Protein AF-J3ESL2-F1 (afdb_monomer_lite)

Sequence (65 aa):
MTPSQQTALELITQGCDKDGTITHDAAVDLLTDGGFEQPESEDLLEQLLLKGYVYESTTGLRLTP

Radius of gyration: 10.35 Å; chains: 1; bounding box: 26×20×27 Å

pLDDT: mean 92.93, std 4.85, range [69.75, 97.25]

Structure (mmCIF, N/CA/C/O backbone):
data_AF-J3ESL2-F1
#
_entry.id   AF-J3ESL2-F1
#
loop_
_atom_site.group_PDB
_atom_site.id
_atom_site.type_symbol
_atom_site.label_atom_id
_atom_site.label_alt_id
_atom_site.label_comp_id
_atom_site.label_asym_id
_atom_site.label_entity_id
_atom_site.label_seq_id
_atom_site.pdbx_PDB_ins_code
_atom_site.Cartn_x
_atom_site.Cartn_y
_atom_site.Cartn_z
_atom_site.occupancy
_atom_site.B_iso_or_equiv
_atom_site.auth_seq_id
_atom_site.auth_comp_id
_atom_site.auth_asym_id
_atom_site.auth_atom_id
_atom_site.pdbx_PDB_model_num
ATOM 1 N N . MET A 1 1 ? 1.169 13.169 4.459 1.00 85.38 1 MET A N 1
ATOM 2 C CA . MET A 1 1 ? 0.862 11.739 4.622 1.00 85.38 1 MET A CA 1
ATOM 3 C C . MET A 1 1 ? 0.297 11.533 6.020 1.00 85.38 1 MET A C 1
ATOM 5 O O . MET A 1 1 ? 0.827 12.138 6.947 1.00 85.38 1 MET A O 1
ATOM 9 N N . THR A 1 2 ? -0.811 10.806 6.165 1.00 94.00 2 THR A N 1
ATOM 10 C CA . THR A 1 2 ? -1.377 10.425 7.474 1.00 94.00 2 THR A CA 1
ATOM 11 C C . THR A 1 2 ? -0.601 9.238 8.063 1.00 94.00 2 THR A C 1
ATOM 13 O O . THR A 1 2 ? 0.120 8.576 7.314 1.00 94.00 2 THR A O 1
ATOM 16 N N . PRO A 1 3 ? -0.737 8.932 9.369 1.00 95.31 3 PRO A N 1
ATOM 17 C CA . PRO A 1 3 ? -0.102 7.754 9.959 1.00 95.31 3 PRO A CA 1
ATOM 18 C C . PRO A 1 3 ? -0.471 6.456 9.227 1.00 95.31 3 PRO A C 1
ATOM 20 O O . PRO A 1 3 ? 0.423 5.712 8.848 1.00 95.31 3 PRO A O 1
ATOM 23 N N . SER A 1 4 ? -1.756 6.243 8.917 1.00 94.06 4 SER A N 1
ATOM 24 C CA . SER A 1 4 ? -2.211 5.058 8.176 1.00 94.06 4 SER A CA 1
ATOM 25 C C . SER A 1 4 ? -1.629 4.986 6.764 1.00 94.06 4 SER A C 1
ATOM 27 O O . SER A 1 4 ? -1.205 3.922 6.338 1.00 94.06 4 SER A O 1
ATOM 29 N N . GLN A 1 5 ? -1.526 6.118 6.055 1.00 95.19 5 GLN A N 1
ATOM 30 C CA . GLN A 1 5 ? -0.884 6.158 4.733 1.00 95.19 5 GLN A CA 1
ATOM 31 C C . GLN A 1 5 ? 0.608 5.823 4.813 1.00 95.19 5 GLN A C 1
ATOM 33 O O . GLN A 1 5 ? 1.128 5.163 3.921 1.00 95.19 5 GLN A O 1
ATOM 38 N N . GLN A 1 6 ? 1.299 6.278 5.864 1.00 96.06 6 GLN A N 1
ATOM 39 C CA . GLN A 1 6 ? 2.707 5.946 6.063 1.00 96.06 6 GLN A CA 1
ATOM 40 C C . GLN A 1 6 ? 2.874 4.447 6.305 1.00 96.06 6 GLN A C 1
ATOM 42 O O . GLN A 1 6 ? 3.648 3.809 5.603 1.00 96.06 6 GLN A O 1
ATOM 47 N N . THR A 1 7 ? 2.101 3.883 7.235 1.00 96.31 7 THR A N 1
ATOM 48 C CA . THR A 1 7 ? 2.124 2.445 7.522 1.00 96.31 7 THR A CA 1
ATOM 49 C C . THR A 1 7 ? 1.785 1.623 6.281 1.00 96.31 7 THR A C 1
ATOM 51 O O . THR A 1 7 ? 2.493 0.669 5.978 1.00 96.31 7 THR A O 1
ATOM 54 N N . ALA A 1 8 ? 0.765 2.024 5.519 1.00 95.75 8 ALA A N 1
ATOM 55 C CA . ALA A 1 8 ? 0.399 1.366 4.272 1.00 95.75 8 ALA A CA 1
ATOM 56 C C . ALA A 1 8 ? 1.544 1.386 3.247 1.00 95.75 8 ALA A C 1
ATOM 58 O O . ALA A 1 8 ? 1.884 0.355 2.670 1.00 95.75 8 ALA A O 1
ATOM 59 N N . LEU A 1 9 ? 2.188 2.541 3.060 1.00 94.94 9 LEU A N 1
ATOM 60 C CA . LEU A 1 9 ? 3.322 2.672 2.149 1.00 94.94 9 LEU A CA 1
ATOM 61 C C . LEU A 1 9 ? 4.524 1.828 2.598 1.00 94.94 9 LEU A C 1
ATOM 63 O O . LEU A 1 9 ? 5.181 1.213 1.760 1.00 94.94 9 LEU A O 1
ATOM 67 N N . GLU A 1 10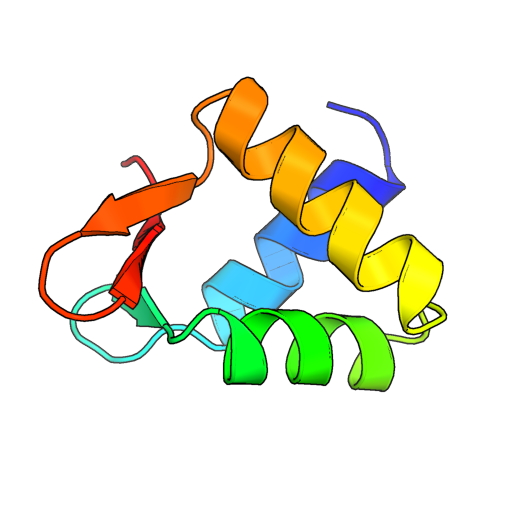 ? 4.807 1.770 3.901 1.00 95.19 10 GLU A N 1
ATOM 68 C CA . GLU A 1 10 ? 5.872 0.930 4.462 1.00 95.19 10 GLU A CA 1
ATOM 69 C C . GLU A 1 10 ? 5.602 -0.562 4.218 1.00 95.19 10 GLU A C 1
ATOM 71 O O . GLU A 1 10 ? 6.500 -1.268 3.757 1.00 95.19 10 GLU A O 1
ATOM 76 N N . LEU A 1 11 ? 4.370 -1.030 4.447 1.00 95.75 11 LEU A N 1
ATOM 77 C CA . LEU A 1 11 ? 3.966 -2.417 4.186 1.00 95.75 11 LEU A CA 1
ATOM 78 C C . LEU A 1 11 ? 4.094 -2.778 2.702 1.00 95.75 11 LEU A C 1
ATOM 80 O O . LEU A 1 11 ? 4.704 -3.791 2.358 1.00 95.75 11 LEU A O 1
ATOM 84 N N . ILE A 1 12 ? 3.594 -1.915 1.814 1.00 94.06 12 ILE A N 1
ATOM 85 C CA . ILE A 1 12 ? 3.717 -2.100 0.363 1.00 94.06 12 ILE A CA 1
ATOM 86 C C . ILE A 1 12 ? 5.195 -2.122 -0.052 1.00 94.06 12 ILE A C 1
ATOM 88 O O . ILE A 1 12 ? 5.602 -2.961 -0.851 1.00 94.06 12 ILE A O 1
ATOM 92 N N . THR A 1 13 ? 6.023 -1.254 0.535 1.00 92.94 13 THR A N 1
ATOM 93 C CA . THR A 1 13 ? 7.469 -1.212 0.264 1.00 92.94 13 THR A CA 1
ATOM 94 C C . THR A 1 13 ? 8.178 -2.500 0.662 1.00 92.94 13 THR A C 1
ATOM 96 O O . THR A 1 13 ? 9.067 -2.958 -0.054 1.00 92.94 13 THR A O 1
ATOM 99 N N . GLN A 1 14 ? 7.781 -3.102 1.781 1.00 91.88 14 GLN A N 1
ATOM 100 C CA . GLN A 1 14 ? 8.337 -4.371 2.248 1.00 91.88 14 GLN A CA 1
ATOM 101 C C . GLN A 1 14 ? 7.884 -5.569 1.407 1.00 91.88 14 GLN A C 1
ATOM 103 O O . GLN A 1 14 ? 8.632 -6.539 1.287 1.00 91.88 14 GLN A O 1
ATOM 108 N N . GLY A 1 15 ? 6.676 -5.505 0.845 1.00 89.75 15 GLY A N 1
ATOM 109 C CA . GLY A 1 15 ? 6.111 -6.567 0.017 1.00 89.75 15 GLY A CA 1
ATOM 110 C C . GLY A 1 15 ? 6.422 -6.467 -1.475 1.00 89.75 15 GLY A C 1
ATOM 111 O O . GLY A 1 15 ? 6.118 -7.404 -2.213 1.00 89.75 15 GLY A O 1
ATOM 112 N N . CYS A 1 16 ? 7.034 -5.371 -1.928 1.00 90.19 16 CYS A N 1
ATOM 113 C CA . CYS A 1 16 ? 7.510 -5.252 -3.300 1.00 90.19 16 CYS A CA 1
ATOM 114 C C . CYS A 1 16 ? 8.562 -6.320 -3.631 1.00 90.19 16 CYS A C 1
ATOM 116 O O . CYS A 1 16 ? 9.429 -6.670 -2.825 1.00 90.19 16 CYS A O 1
ATOM 118 N N . ASP A 1 17 ? 8.519 -6.799 -4.869 1.00 88.00 17 ASP A N 1
ATOM 119 C CA . ASP A 1 17 ? 9.553 -7.668 -5.414 1.00 88.00 17 ASP A CA 1
ATOM 120 C C . ASP A 1 17 ? 10.884 -6.923 -5.641 1.00 88.00 17 ASP A C 1
ATOM 122 O O . ASP A 1 17 ? 11.023 -5.718 -5.415 1.00 88.00 17 ASP A O 1
ATOM 126 N N . LYS A 1 18 ? 11.912 -7.659 -6.085 1.00 81.56 18 LYS A N 1
ATOM 127 C CA . LYS A 1 18 ? 13.270 -7.121 -6.308 1.00 81.56 18 LYS A CA 1
ATOM 128 C C . LYS A 1 18 ? 13.314 -5.965 -7.308 1.00 81.56 18 LYS A C 1
ATOM 130 O O . LYS A 1 18 ? 14.272 -5.195 -7.285 1.00 81.56 18 LY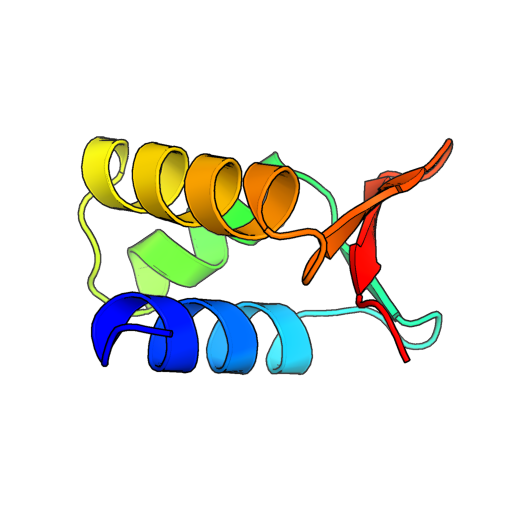S A O 1
ATOM 135 N N . ASP A 1 19 ? 12.300 -5.851 -8.157 1.00 82.81 19 ASP A N 1
ATOM 136 C CA . ASP A 1 19 ? 12.159 -4.811 -9.170 1.00 82.81 19 ASP A CA 1
ATOM 137 C C . ASP A 1 19 ? 11.304 -3.626 -8.679 1.00 82.81 19 ASP A C 1
ATOM 139 O O . ASP A 1 19 ? 11.002 -2.709 -9.457 1.00 82.81 19 ASP A O 1
ATOM 143 N N . GLY A 1 20 ? 10.926 -3.629 -7.394 1.00 85.81 20 GLY A N 1
ATOM 144 C CA . GLY A 1 20 ? 10.114 -2.594 -6.760 1.00 85.81 20 GLY A CA 1
ATOM 145 C C . GLY A 1 20 ? 8.669 -2.591 -7.254 1.00 85.81 20 GLY A C 1
ATOM 146 O O . GLY A 1 20 ? 8.061 -1.519 -7.325 1.00 85.81 20 GLY A O 1
ATOM 147 N N . THR A 1 21 ? 8.163 -3.752 -7.675 1.00 91.19 21 THR A N 1
ATOM 148 C CA . THR A 1 21 ? 6.819 -3.914 -8.232 1.00 91.19 21 THR A CA 1
ATOM 149 C C . THR A 1 21 ? 5.953 -4.747 -7.289 1.00 91.19 21 THR A C 1
ATOM 151 O O . THR A 1 21 ? 6.447 -5.544 -6.493 1.00 91.19 21 THR A O 1
ATOM 154 N N . ILE A 1 22 ? 4.644 -4.529 -7.342 1.00 93.88 22 ILE A N 1
ATOM 155 C CA . ILE A 1 22 ? 3.645 -5.339 -6.648 1.00 93.88 22 ILE A CA 1
ATOM 156 C C . ILE A 1 22 ? 2.315 -5.271 -7.398 1.00 93.88 22 ILE A C 1
ATOM 158 O O . ILE A 1 22 ? 1.972 -4.245 -7.971 1.00 93.88 22 ILE A O 1
ATOM 162 N N . THR A 1 23 ? 1.525 -6.338 -7.434 1.00 94.31 23 THR A N 1
ATOM 163 C CA . THR A 1 23 ? 0.170 -6.265 -8.012 1.00 94.31 23 THR A CA 1
ATOM 164 C C . THR A 1 23 ? -0.793 -5.539 -7.074 1.00 94.31 23 THR A C 1
ATOM 166 O O . THR A 1 23 ? -0.626 -5.615 -5.863 1.00 94.31 23 THR A O 1
ATOM 169 N N . HIS A 1 24 ? -1.846 -4.914 -7.607 1.00 93.56 24 HIS A N 1
ATOM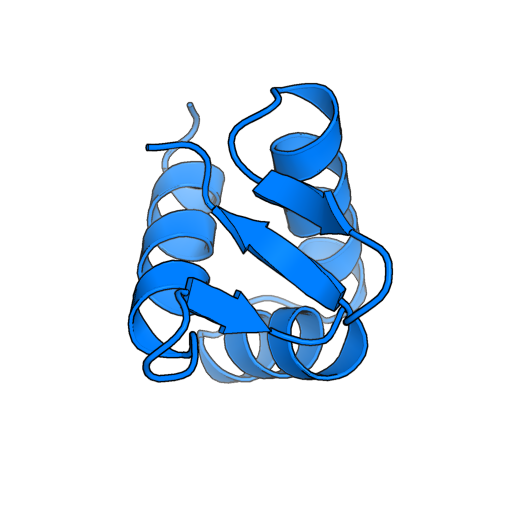 170 C CA . HIS A 1 24 ? -2.886 -4.280 -6.785 1.00 93.56 24 HIS A CA 1
ATOM 171 C C . HIS A 1 24 ? -3.488 -5.241 -5.750 1.00 93.56 24 HIS A C 1
ATOM 173 O O . HIS A 1 24 ? -3.591 -4.894 -4.583 1.00 93.56 24 HIS A O 1
ATOM 179 N N . ASP A 1 25 ? -3.826 -6.460 -6.172 1.00 94.38 25 ASP A N 1
ATOM 180 C CA . ASP A 1 25 ? -4.366 -7.521 -5.312 1.00 94.38 25 ASP A CA 1
ATOM 181 C C . ASP A 1 25 ? -3.423 -7.829 -4.136 1.00 94.38 25 ASP A C 1
ATOM 183 O O . ASP A 1 25 ? -3.783 -7.620 -2.984 1.00 94.38 25 ASP A O 1
ATOM 187 N N . ALA A 1 26 ? -2.155 -8.142 -4.428 1.00 95.00 26 ALA A N 1
ATOM 188 C CA . ALA A 1 26 ? -1.135 -8.345 -3.396 1.00 95.00 26 ALA A CA 1
ATOM 189 C C . ALA A 1 26 ? -0.911 -7.123 -2.483 1.00 95.00 26 ALA A C 1
ATOM 191 O O . ALA A 1 26 ? -0.601 -7.290 -1.306 1.00 95.00 26 ALA A O 1
ATOM 192 N N . ALA A 1 27 ? -1.049 -5.895 -2.994 1.00 95.44 27 ALA A N 1
ATOM 193 C CA . ALA A 1 27 ? -0.956 -4.696 -2.165 1.00 95.44 27 ALA A CA 1
ATOM 194 C C . ALA A 1 27 ? -2.132 -4.611 -1.181 1.00 95.44 27 ALA A C 1
ATOM 196 O O . ALA A 1 27 ? -1.910 -4.358 -0.002 1.00 95.44 27 ALA A 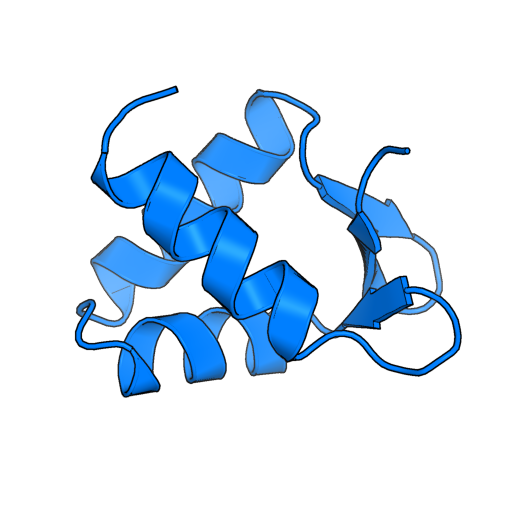O 1
ATOM 197 N N . VAL A 1 28 ? -3.361 -4.877 -1.632 1.00 96.31 28 VAL A N 1
ATOM 198 C CA . VAL A 1 28 ? -4.550 -4.921 -0.763 1.00 96.31 28 VAL A CA 1
ATOM 199 C C . VAL A 1 28 ? -4.449 -6.057 0.258 1.00 96.31 28 VAL A C 1
ATOM 201 O O . VAL A 1 28 ? -4.740 -5.839 1.435 1.00 96.31 28 VAL A O 1
ATOM 204 N N . ASP A 1 29 ? -3.971 -7.234 -0.152 1.00 96.69 29 ASP A N 1
ATOM 205 C CA . ASP A 1 29 ? -3.735 -8.365 0.751 1.00 96.69 29 ASP A CA 1
ATOM 206 C C . ASP A 1 29 ? -2.710 -8.021 1.840 1.00 96.69 29 ASP A C 1
ATOM 208 O O . ASP A 1 29 ? -2.946 -8.308 3.011 1.00 96.69 29 ASP A O 1
ATOM 212 N N . LEU A 1 30 ? -1.602 -7.354 1.495 1.00 96.25 30 LEU A N 1
ATOM 213 C CA . LEU A 1 30 ? -0.595 -6.922 2.475 1.00 96.25 30 LEU A CA 1
ATOM 214 C C . LEU A 1 30 ? -1.141 -5.918 3.485 1.00 96.25 30 LEU A C 1
ATOM 216 O O . LEU A 1 30 ? -0.789 -5.972 4.662 1.00 96.25 30 LEU A O 1
ATOM 220 N N . LEU A 1 31 ? -1.970 -4.978 3.034 1.00 96.94 31 LEU A N 1
ATOM 221 C CA . LEU A 1 31 ? -2.607 -4.019 3.931 1.00 96.94 31 LEU A CA 1
ATOM 222 C C . LEU A 1 31 ? -3.597 -4.729 4.861 1.00 96.94 31 LEU A C 1
ATOM 224 O O . LEU A 1 31 ? -3.609 -4.466 6.065 1.00 96.94 31 LEU A O 1
ATOM 228 N N . THR A 1 32 ? -4.348 -5.687 4.325 1.00 97.25 32 THR A N 1
ATOM 229 C CA . THR A 1 32 ? -5.294 -6.485 5.107 1.00 97.25 32 THR A CA 1
ATOM 230 C C . THR A 1 32 ? -4.573 -7.346 6.153 1.00 97.25 32 THR A C 1
ATOM 232 O O . THR A 1 32 ? -4.964 -7.361 7.320 1.00 97.25 32 THR A O 1
ATOM 235 N N . ASP A 1 33 ? -3.466 -7.999 5.780 1.00 96.44 33 ASP A N 1
ATOM 236 C CA . ASP A 1 33 ? -2.602 -8.755 6.704 1.00 96.44 33 ASP A CA 1
ATOM 237 C C . ASP A 1 33 ? -1.934 -7.839 7.749 1.00 96.44 33 ASP A C 1
ATOM 239 O O . ASP A 1 33 ? -1.796 -8.198 8.920 1.00 96.44 33 ASP A O 1
ATOM 243 N N . GLY A 1 34 ? -1.618 -6.600 7.354 1.00 93.00 34 GLY A N 1
ATOM 244 C CA . GLY A 1 34 ? -1.123 -5.531 8.223 1.00 93.00 34 GLY A CA 1
ATOM 245 C C . GLY A 1 34 ? -2.145 -4.980 9.227 1.00 93.00 34 GLY A C 1
ATOM 246 O O . GLY A 1 34 ? -1.781 -4.146 10.060 1.00 93.00 34 GLY A O 1
ATOM 247 N N . GLY A 1 35 ? -3.394 -5.454 9.184 1.00 95.69 35 GLY A N 1
ATOM 248 C CA . GLY A 1 35 ? -4.442 -5.139 10.155 1.00 95.69 35 GLY A CA 1
ATOM 249 C C . GLY A 1 35 ? -5.458 -4.089 9.706 1.00 95.69 35 GLY A C 1
ATOM 250 O O . GLY A 1 35 ? -6.276 -3.676 10.529 1.00 95.69 35 GLY A O 1
ATOM 251 N N . PHE A 1 36 ? -5.426 -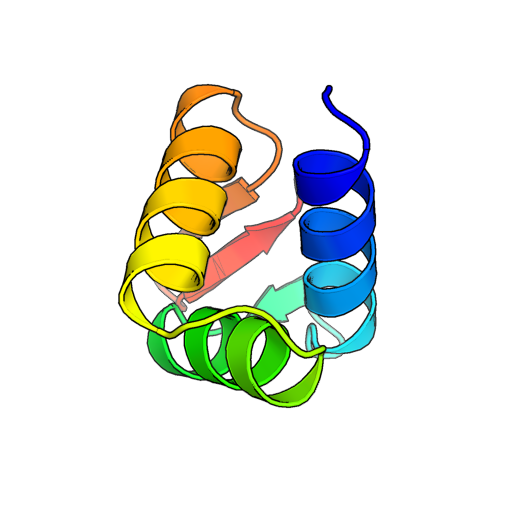3.662 8.442 1.00 96.56 36 PHE A N 1
ATOM 252 C CA . PHE A 1 36 ? -6.467 -2.813 7.862 1.00 96.56 36 PHE A CA 1
ATOM 253 C C . PHE A 1 36 ? -7.661 -3.658 7.401 1.00 96.56 36 PHE A C 1
ATOM 255 O O . PHE A 1 36 ? -7.515 -4.815 7.013 1.00 96.56 36 PHE A O 1
ATOM 262 N N . GLU A 1 37 ? -8.869 -3.097 7.419 1.00 96.81 37 GLU A N 1
ATOM 263 C CA . GLU A 1 37 ? -10.002 -3.766 6.770 1.00 96.81 37 GLU A CA 1
ATOM 264 C C . GLU A 1 37 ? -9.826 -3.721 5.245 1.00 96.81 37 GLU A C 1
ATOM 266 O O . GLU A 1 37 ? -9.219 -2.793 4.714 1.00 96.81 37 GLU A O 1
ATOM 271 N N . GLN A 1 38 ? -10.381 -4.686 4.509 1.00 94.62 38 GLN A N 1
ATOM 272 C CA . GLN A 1 38 ? -10.314 -4.683 3.042 1.00 94.62 38 GLN A CA 1
ATOM 273 C C . GLN A 1 38 ? -10.798 -3.359 2.405 1.00 94.62 38 GLN A C 1
ATOM 275 O O . GLN A 1 38 ? -10.038 -2.785 1.626 1.00 94.62 38 GLN A O 1
ATOM 280 N N . PRO A 1 39 ? -11.985 -2.806 2.742 1.00 96.56 39 PRO A N 1
ATOM 281 C CA . PRO A 1 39 ? -12.416 -1.527 2.170 1.00 96.56 39 PRO A CA 1
ATOM 282 C C . PRO A 1 39 ? -11.504 -0.355 2.560 1.00 96.56 39 PRO A C 1
ATOM 284 O O . PRO A 1 39 ? -11.329 0.572 1.776 1.00 96.56 39 PRO A O 1
ATOM 287 N N . GLU A 1 40 ? -10.904 -0.388 3.753 1.00 96.50 40 GLU A N 1
ATOM 288 C CA . GLU A 1 40 ? -9.921 0.618 4.171 1.00 96.50 40 GLU A CA 1
ATOM 289 C C . GLU A 1 40 ? -8.610 0.471 3.389 1.00 96.50 40 GLU A C 1
ATOM 291 O O . GLU A 1 40 ? -8.001 1.466 3.007 1.00 96.50 40 GLU A O 1
ATOM 296 N N . SER A 1 41 ? -8.191 -0.763 3.115 1.00 97.25 41 SER A N 1
ATOM 297 C CA . SER A 1 41 ? -6.987 -1.085 2.350 1.00 97.25 41 SER A CA 1
ATOM 298 C C . SER A 1 41 ? -7.085 -0.578 0.916 1.00 97.25 41 SER A C 1
ATOM 300 O O . SER A 1 41 ? -6.145 0.041 0.418 1.00 97.25 41 SER A O 1
ATOM 302 N N . GLU A 1 42 ? -8.232 -0.791 0.269 1.00 96.75 42 GLU A N 1
ATOM 303 C CA . GLU A 1 42 ? -8.507 -0.269 -1.072 1.00 96.75 42 GLU A CA 1
ATOM 304 C C . GLU A 1 42 ? -8.503 1.269 -1.087 1.00 96.75 42 GLU A C 1
ATOM 306 O O . GLU A 1 42 ? -7.843 1.873 -1.933 1.00 96.75 42 GLU A O 1
ATOM 311 N N . ASP A 1 43 ? -9.155 1.909 -0.111 1.00 97.25 43 ASP A N 1
ATOM 312 C CA . ASP A 1 43 ? -9.193 3.373 0.007 1.00 97.25 43 ASP A CA 1
ATOM 313 C C . ASP A 1 43 ? -7.795 3.967 0.277 1.00 97.25 43 ASP A C 1
ATOM 315 O O . ASP A 1 43 ? -7.382 4.942 -0.357 1.00 97.25 43 ASP A O 1
ATOM 319 N N . LEU A 1 44 ? -7.003 3.344 1.158 1.00 96.81 44 LEU A N 1
ATOM 320 C CA . LEU A 1 44 ? -5.620 3.748 1.423 1.00 96.81 44 LEU A CA 1
ATOM 321 C C . LEU A 1 44 ? -4.744 3.610 0.178 1.00 96.81 44 LEU A C 1
ATOM 323 O O . LEU A 1 44 ? -3.962 4.519 -0.117 1.00 96.81 44 LEU A O 1
ATOM 327 N N . LEU A 1 45 ? -4.877 2.508 -0.561 1.00 96.25 45 LEU A N 1
ATOM 328 C CA . LEU A 1 45 ? -4.129 2.280 -1.791 1.00 96.25 45 LEU A CA 1
ATOM 329 C C . LEU A 1 45 ? -4.483 3.317 -2.867 1.00 96.25 45 LEU A C 1
ATOM 331 O O . LEU A 1 45 ? -3.581 3.900 -3.476 1.00 96.25 45 LEU A O 1
ATOM 335 N N . GLU A 1 46 ? -5.771 3.625 -3.038 1.00 96.50 46 GLU A N 1
ATOM 336 C CA . GLU A 1 46 ? -6.237 4.685 -3.938 1.00 96.50 46 GLU A CA 1
ATOM 337 C C . GLU A 1 46 ? -5.680 6.056 -3.523 1.00 96.50 46 GLU A C 1
ATOM 339 O O . GLU A 1 46 ? -5.173 6.816 -4.354 1.00 96.50 46 GLU A O 1
ATOM 344 N N . GLN A 1 47 ? -5.679 6.373 -2.226 1.00 96.44 47 GLN A N 1
ATOM 345 C CA . GLN A 1 47 ? -5.093 7.618 -1.731 1.00 96.44 47 GLN A CA 1
ATOM 346 C C . GLN A 1 47 ? -3.583 7.710 -1.997 1.00 96.44 47 GLN A C 1
ATOM 348 O O . GLN A 1 47 ? -3.080 8.805 -2.272 1.00 96.44 47 GLN A O 1
ATOM 353 N N . LEU A 1 48 ? -2.849 6.597 -1.907 1.00 95.50 48 LEU A N 1
ATOM 354 C CA . LEU A 1 48 ? -1.419 6.554 -2.222 1.00 95.50 48 LEU A CA 1
ATOM 355 C C . LEU A 1 48 ? -1.157 6.750 -3.723 1.00 95.50 48 LEU A C 1
ATOM 357 O O . LEU A 1 48 ? -0.226 7.481 -4.076 1.00 95.50 48 LEU A O 1
ATOM 361 N N . LEU A 1 49 ? -2.010 6.183 -4.583 1.00 95.00 49 LEU A N 1
ATOM 362 C CA . LEU A 1 49 ? -2.013 6.406 -6.034 1.00 95.00 49 LEU A CA 1
ATOM 363 C C . LEU A 1 49 ? -2.287 7.874 -6.382 1.00 95.00 49 LEU A C 1
ATOM 365 O O . LEU A 1 49 ? -1.505 8.512 -7.086 1.00 95.00 49 LEU A O 1
ATOM 369 N N . LEU A 1 50 ? -3.352 8.451 -5.821 1.00 95.62 50 LEU A N 1
ATOM 370 C CA . LEU A 1 50 ? -3.742 9.848 -6.042 1.00 95.62 50 LEU A CA 1
ATOM 371 C C . LEU A 1 50 ? -2.663 10.842 -5.602 1.00 95.62 50 LEU A C 1
ATOM 373 O O . LEU A 1 50 ? -2.516 11.915 -6.189 1.00 95.62 50 LEU A O 1
ATOM 377 N N . LYS A 1 51 ? -1.914 10.505 -4.549 1.00 93.94 51 LYS A N 1
ATOM 378 C CA . LYS A 1 51 ? -0.805 11.326 -4.046 1.00 93.94 51 LYS A CA 1
ATOM 379 C C . LYS A 1 51 ? 0.511 11.081 -4.782 1.00 93.94 51 LYS A C 1
ATOM 381 O O . LYS A 1 51 ? 1.453 11.838 -4.557 1.00 93.94 51 LYS A O 1
ATOM 386 N N . GLY A 1 52 ? 0.567 10.067 -5.645 1.00 93.38 52 GLY A N 1
ATOM 387 C CA . GLY A 1 52 ? 1.745 9.721 -6.428 1.00 93.38 52 GLY A CA 1
ATOM 388 C C . GLY A 1 52 ? 2.874 9.109 -5.605 1.00 93.38 52 GLY A C 1
ATOM 389 O O . GLY A 1 52 ? 4.023 9.297 -5.971 1.00 93.38 52 GLY A O 1
ATOM 390 N N . TYR A 1 53 ? 2.572 8.421 -4.499 1.00 92.62 53 TYR A N 1
ATOM 391 C CA . TYR A 1 53 ? 3.566 7.603 -3.779 1.00 92.62 53 TYR A CA 1
ATOM 392 C C . TYR A 1 53 ? 3.742 6.221 -4.418 1.00 92.62 53 TYR A C 1
ATOM 394 O O . TYR A 1 53 ? 4.781 5.571 -4.296 1.00 92.62 53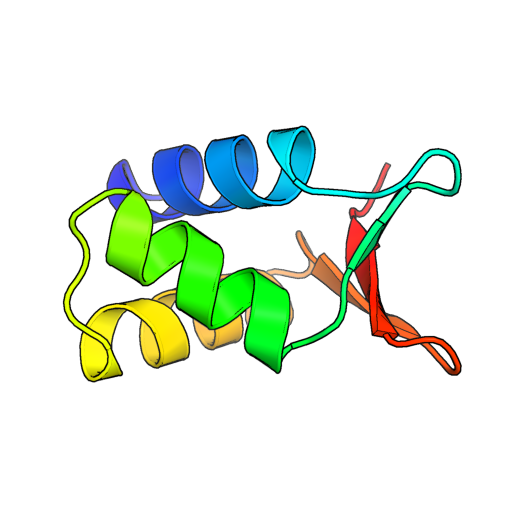 TYR A O 1
ATOM 402 N N . VAL A 1 54 ? 2.692 5.777 -5.099 1.00 93.06 54 VAL A N 1
ATOM 403 C CA . VAL A 1 54 ? 2.640 4.551 -5.881 1.00 93.06 54 VAL A CA 1
ATOM 404 C C . VAL A 1 54 ? 2.016 4.922 -7.222 1.00 93.06 54 VAL A C 1
ATOM 406 O O . VAL A 1 54 ? 1.205 5.845 -7.291 1.00 93.06 54 VAL A O 1
ATOM 409 N N . TYR A 1 55 ? 2.398 4.245 -8.297 1.00 93.19 55 TYR A N 1
ATOM 410 C CA . TYR A 1 55 ? 1.810 4.449 -9.617 1.00 93.19 55 TYR A CA 1
ATOM 411 C C . TYR A 1 55 ? 1.574 3.120 -10.324 1.00 93.19 55 TYR A C 1
ATOM 413 O O . TYR A 1 55 ? 2.308 2.151 -10.128 1.00 93.19 55 TYR A O 1
ATOM 421 N N . GLU A 1 56 ? 0.553 3.087 -11.174 1.00 91.38 56 GLU A N 1
ATOM 422 C CA . GLU A 1 56 ? 0.284 1.942 -12.035 1.00 91.38 56 GLU A CA 1
ATOM 423 C C . GLU A 1 56 ? 1.297 1.876 -13.182 1.00 91.38 56 GLU A C 1
ATOM 425 O O . GLU A 1 56 ? 1.592 2.859 -13.866 1.00 91.38 56 GLU A O 1
ATOM 430 N N . SER A 1 57 ? 1.827 0.682 -13.407 1.00 88.69 57 SER A N 1
ATOM 431 C CA . SER A 1 57 ? 2.714 0.330 -14.507 1.00 88.69 57 SER A CA 1
ATOM 432 C C . SER A 1 57 ? 2.175 -0.903 -15.229 1.00 88.69 57 SER A C 1
ATOM 434 O O . SER A 1 57 ? 1.303 -1.611 -14.725 1.00 88.69 57 SER A O 1
ATOM 436 N N . THR A 1 58 ? 2.733 -1.213 -16.399 1.00 85.50 58 THR A N 1
ATOM 437 C CA . THR A 1 58 ? 2.312 -2.366 -17.212 1.00 85.50 58 THR A CA 1
ATOM 438 C C . THR A 1 58 ? 2.378 -3.702 -16.461 1.00 85.50 58 THR A C 1
ATOM 440 O O . THR A 1 58 ? 1.663 -4.635 -16.813 1.00 85.50 58 THR A O 1
ATOM 443 N N . THR A 1 59 ? 3.236 -3.812 -15.445 1.00 84.38 59 THR A N 1
ATOM 444 C CA . THR A 1 59 ? 3.470 -5.040 -14.668 1.00 84.38 59 THR A CA 1
ATOM 445 C C . THR A 1 59 ? 2.857 -5.010 -13.266 1.00 84.38 59 THR A C 1
ATOM 447 O O . THR A 1 59 ? 3.033 -5.967 -12.521 1.00 84.38 59 THR A O 1
ATOM 450 N N . GLY A 1 60 ? 2.144 -3.941 -12.897 1.00 89.44 60 GLY A N 1
ATOM 451 C CA . GLY A 1 60 ? 1.580 -3.752 -11.559 1.00 89.44 60 GLY A CA 1
ATOM 452 C C . GLY A 1 60 ? 1.859 -2.361 -11.001 1.00 89.44 60 GLY A C 1
ATOM 453 O O . GLY A 1 60 ? 2.215 -1.438 -11.727 1.00 89.44 60 GLY A O 1
ATOM 454 N N . LEU A 1 61 ? 1.714 -2.206 -9.699 1.00 93.19 61 LEU A N 1
ATOM 455 C CA . LEU A 1 61 ? 2.031 -1.000 -8.953 1.00 93.19 61 LEU A CA 1
ATOM 456 C C . LEU A 1 61 ? 3.536 -0.888 -8.714 1.00 93.19 61 LEU A C 1
ATOM 458 O O . LEU A 1 61 ? 4.202 -1.880 -8.423 1.00 93.19 61 LEU A O 1
ATOM 462 N N . ARG A 1 62 ? 4.072 0.327 -8.815 1.00 93.62 62 ARG A N 1
ATOM 463 C CA . ARG A 1 62 ? 5.470 0.633 -8.493 1.00 93.62 62 ARG A CA 1
ATOM 464 C C . ARG A 1 62 ? 5.551 1.810 -7.545 1.00 93.62 62 ARG A C 1
ATOM 466 O O . ARG A 1 62 ? 4.762 2.748 -7.632 1.00 93.62 62 ARG A O 1
ATOM 473 N N . LEU A 1 63 ? 6.540 1.762 -6.665 1.00 88.69 63 LEU A N 1
ATOM 474 C CA . LEU A 1 63 ? 6.845 2.856 -5.749 1.00 88.69 63 LEU A CA 1
ATOM 475 C C . LEU A 1 63 ? 7.527 3.990 -6.507 1.00 88.69 63 LEU A C 1
ATOM 477 O O . LEU A 1 63 ? 8.370 3.755 -7.382 1.00 88.69 63 LEU A O 1
ATOM 481 N N . THR A 1 64 ? 7.188 5.227 -6.162 1.00 83.88 64 THR A N 1
ATOM 482 C CA . THR A 1 64 ? 7.996 6.365 -6.596 1.00 83.88 64 THR A CA 1
ATOM 483 C C . THR A 1 64 ? 9.323 6.399 -5.834 1.00 83.88 64 THR A C 1
ATOM 485 O O . THR A 1 64 ? 9.302 6.193 -4.618 1.00 83.88 64 THR A O 1
ATOM 488 N N . PRO A 1 65 ? 10.452 6.642 -6.524 1.00 69.75 65 PRO A N 1
ATOM 489 C CA . PRO A 1 65 ? 11.764 6.777 -5.893 1.00 69.75 65 PRO A CA 1
ATOM 490 C C . PRO A 1 65 ? 11.875 8.005 -4.981 1.00 69.75 65 PRO A C 1
ATOM 492 O O . PRO A 1 65 ? 11.133 8.992 -5.204 1.00 69.75 65 PRO A O 1
#

Foldseek 3Di:
DDPLLVLLLVQLQVPADPVQFDAPVRSLVSSVVVPDDSVRSNVSVVVCCVVQQWHADPRHIGGDD

Organism: NCBI:txid1210908

Secondary structure (DSSP, 8-state):
--HHHHHHHHHHHHH--TTSEE-HHHHHHHHHHTT--HHHHHHHHHHHHHTTSEEEETTEEEE--